Protein AF-A0A1F7FLE9-F1 (afdb_monomer)

Mean predicted aligned error: 12.39 Å

Structure (mmCIF, N/CA/C/O backbone):
data_AF-A0A1F7FLE9-F1
#
_entry.id   AF-A0A1F7FLE9-F1
#
loop_
_atom_site.group_PDB
_atom_site.id
_atom_site.type_symbol
_atom_site.label_atom_id
_atom_site.label_alt_id
_atom_site.label_comp_id
_atom_site.label_asym_id
_atom_site.label_entity_id
_atom_site.label_seq_id
_atom_site.pdbx_PDB_ins_code
_atom_site.Cartn_x
_atom_site.Cartn_y
_atom_site.Cartn_z
_atom_site.occupancy
_atom_site.B_iso_or_equiv
_atom_site.auth_seq_id
_atom_site.auth_comp_id
_atom_site.auth_asym_id
_atom_site.auth_atom_id
_atom_site.pdbx_PDB_model_num
ATOM 1 N N . MET A 1 1 ? -76.421 36.976 23.916 1.00 48.47 1 MET A N 1
ATOM 2 C CA . MET A 1 1 ? -75.605 35.891 23.320 1.00 48.47 1 MET A CA 1
ATOM 3 C C . MET A 1 1 ? -74.094 36.155 23.474 1.00 48.47 1 MET A C 1
ATOM 5 O O . MET A 1 1 ? -73.403 36.311 22.479 1.00 48.47 1 MET A O 1
ATOM 9 N N . LEU A 1 2 ? -73.550 36.225 24.702 1.00 50.28 2 LEU A N 1
ATOM 10 C CA . LEU A 1 2 ? -72.109 36.504 24.919 1.00 50.28 2 LEU A CA 1
ATOM 11 C C . LEU A 1 2 ? -71.385 35.533 25.875 1.00 50.28 2 LEU A C 1
ATOM 13 O O . LEU A 1 2 ? -70.169 35.601 25.991 1.00 50.28 2 LEU A O 1
ATOM 17 N N . LYS A 1 3 ? -72.085 34.589 26.521 1.00 52.81 3 LYS A N 1
ATOM 18 C CA . LYS A 1 3 ? -71.502 33.744 27.584 1.00 52.81 3 LYS A CA 1
ATOM 19 C C . LYS A 1 3 ? -70.761 32.490 27.079 1.00 52.81 3 LYS A C 1
ATOM 21 O O . LYS A 1 3 ? -69.940 31.948 27.806 1.00 52.81 3 LYS A O 1
ATOM 26 N N . ASN A 1 4 ? -70.972 32.084 25.820 1.00 52.66 4 ASN A N 1
ATOM 27 C CA . ASN A 1 4 ? -70.369 30.868 25.244 1.00 52.66 4 ASN A CA 1
ATOM 28 C C . ASN A 1 4 ? -69.055 31.089 24.477 1.00 52.66 4 ASN A C 1
ATOM 30 O O . ASN A 1 4 ? -68.334 30.126 24.246 1.00 52.66 4 ASN A O 1
ATOM 34 N N . ARG A 1 5 ? -68.706 32.325 24.087 1.00 54.88 5 ARG A N 1
ATOM 35 C CA . ARG A 1 5 ? -67.473 32.576 23.309 1.00 54.88 5 ARG A CA 1
ATOM 36 C C . ARG A 1 5 ? -66.217 32.555 24.188 1.00 54.88 5 ARG A C 1
ATOM 38 O O . ARG A 1 5 ? -65.199 32.043 23.744 1.00 54.88 5 ARG A O 1
ATOM 45 N N . SER A 1 6 ? -66.297 33.008 25.443 1.00 55.56 6 SER A N 1
ATOM 46 C CA . SER A 1 6 ? -65.142 33.012 26.360 1.00 55.56 6 SER A CA 1
ATOM 47 C C . SER A 1 6 ? -64.727 31.620 26.840 1.00 55.56 6 SER A C 1
ATOM 49 O O . SER A 1 6 ? -63.542 31.383 27.033 1.00 55.56 6 SER A O 1
ATOM 51 N N . ILE A 1 7 ? -65.668 30.683 26.994 1.00 57.56 7 ILE A N 1
ATOM 52 C CA . ILE A 1 7 ? -65.352 29.324 27.469 1.00 57.56 7 ILE A CA 1
ATOM 53 C C . ILE A 1 7 ? -64.568 28.549 26.403 1.00 57.56 7 ILE A C 1
ATOM 55 O O . ILE A 1 7 ? -63.587 27.893 26.740 1.00 57.56 7 ILE A O 1
ATOM 59 N N . ILE A 1 8 ? -64.939 28.702 25.125 1.00 59.03 8 ILE A N 1
ATOM 60 C CA . ILE A 1 8 ? -64.292 28.026 23.988 1.00 59.03 8 ILE A CA 1
ATOM 61 C C . ILE A 1 8 ? -62.826 28.462 23.835 1.00 59.03 8 ILE A C 1
ATOM 63 O O . ILE A 1 8 ? -61.953 27.625 23.620 1.00 59.03 8 ILE A O 1
ATOM 67 N N . PHE A 1 9 ? -62.528 29.756 24.002 1.00 56.84 9 PHE A N 1
ATOM 68 C CA . PHE A 1 9 ? -61.148 30.253 23.923 1.00 56.84 9 PHE A CA 1
ATOM 69 C C . PHE A 1 9 ? -60.265 29.749 25.075 1.00 56.84 9 PHE A C 1
ATOM 71 O O . PHE A 1 9 ? -59.097 29.435 24.858 1.00 56.84 9 PHE A O 1
ATOM 78 N N . ILE A 1 10 ? -60.820 29.610 26.284 1.00 59.56 10 ILE A N 1
ATOM 79 C CA . ILE A 1 10 ? -60.073 29.105 27.447 1.00 59.56 10 ILE A CA 1
ATOM 80 C C . ILE A 1 10 ? -59.762 27.607 27.291 1.00 59.56 10 ILE A C 1
ATOM 82 O O . ILE A 1 10 ? -58.661 27.174 27.632 1.00 59.56 10 ILE A O 1
ATOM 86 N N . THR A 1 11 ? -60.682 26.819 26.721 1.00 58.22 11 THR A N 1
ATOM 87 C CA . THR A 1 11 ? -60.450 25.377 26.501 1.00 58.22 11 THR A CA 1
ATOM 88 C C . THR A 1 11 ? -59.415 25.114 25.404 1.00 58.22 11 THR A C 1
ATOM 90 O O . THR A 1 11 ? -58.580 24.226 25.561 1.00 58.22 11 THR A O 1
ATOM 93 N N . LEU A 1 12 ? -59.395 25.918 24.335 1.00 57.53 12 LEU A N 1
ATOM 94 C CA . LEU A 1 12 ? -58.402 25.790 23.258 1.00 57.53 12 LEU A CA 1
ATOM 95 C C . LEU A 1 12 ? -56.970 26.134 23.712 1.00 57.53 12 LEU A C 1
ATOM 97 O O . LEU A 1 12 ? -56.029 25.441 23.325 1.00 57.53 12 LEU A O 1
ATOM 101 N N . CYS A 1 13 ? -56.797 27.148 24.570 1.00 55.91 13 CYS A N 1
ATOM 102 C CA . CYS A 1 13 ? -55.485 27.486 25.138 1.00 55.91 13 CYS A CA 1
ATOM 103 C C . CYS A 1 13 ? -54.956 26.407 26.097 1.00 55.91 13 CYS A C 1
ATOM 105 O O . CYS A 1 13 ? -53.757 26.127 26.098 1.00 55.91 13 CYS A O 1
ATOM 107 N N . ALA A 1 14 ? -55.832 25.766 26.878 1.00 57.16 14 ALA A N 1
ATOM 108 C CA . ALA A 1 14 ? -55.433 24.696 27.792 1.00 57.16 14 ALA A CA 1
ATOM 109 C C . ALA A 1 14 ? -54.937 23.438 27.052 1.00 57.16 14 ALA A C 1
ATOM 111 O O . ALA A 1 14 ? -54.016 22.775 27.524 1.00 57.16 14 ALA A O 1
ATOM 112 N N . CYS A 1 15 ? -55.483 23.134 25.867 1.00 55.03 15 CYS A N 1
ATOM 113 C CA . CYS A 1 15 ? -55.042 21.991 25.062 1.00 55.03 15 CYS A CA 1
ATOM 114 C C . CYS A 1 15 ? -53.668 22.196 24.400 1.00 55.03 15 CYS A C 1
ATOM 116 O O . CYS A 1 15 ? -52.931 21.225 24.244 1.00 55.03 15 CYS A O 1
ATOM 118 N N . MET A 1 16 ? -53.285 23.429 24.042 1.00 57.88 16 MET A N 1
ATOM 119 C CA . MET A 1 16 ? -51.960 23.684 23.449 1.00 57.88 16 MET A CA 1
ATOM 120 C C . MET A 1 16 ? -50.816 23.658 24.475 1.00 57.88 16 MET A C 1
ATOM 122 O O . MET A 1 16 ? -49.681 23.371 24.106 1.00 57.88 16 MET A O 1
ATOM 126 N N . ALA A 1 17 ? -51.099 23.908 25.758 1.00 56.62 17 ALA A N 1
ATOM 127 C CA . ALA A 1 17 ? -50.090 23.915 26.822 1.00 56.62 17 ALA A CA 1
ATOM 128 C C . ALA A 1 17 ? -49.703 22.514 27.340 1.00 56.62 17 ALA A C 1
ATOM 130 O O . ALA A 1 17 ? -48.742 22.390 28.095 1.00 56.62 17 ALA A O 1
ATOM 131 N N . MET A 1 18 ? -50.433 21.460 26.951 1.00 58.25 18 MET A N 1
ATOM 132 C CA . MET A 1 18 ? -50.184 20.084 27.408 1.00 58.25 18 MET A CA 1
ATOM 133 C C . MET A 1 18 ? -49.466 19.201 26.386 1.00 58.25 18 MET A C 1
ATOM 135 O O . MET A 1 18 ? -49.287 18.014 26.646 1.00 58.25 18 MET A O 1
ATOM 139 N N . LEU A 1 19 ? -49.042 19.736 25.237 1.00 63.06 19 LEU A N 1
ATOM 140 C CA . LEU A 1 19 ? -48.165 18.979 24.350 1.00 63.06 19 LEU A CA 1
ATOM 141 C C . LEU A 1 19 ? -46.773 18.946 24.993 1.00 63.06 19 LEU A C 1
ATOM 143 O O . LEU A 1 19 ? -46.126 19.995 25.059 1.00 63.06 19 LEU A O 1
ATOM 147 N N . PRO A 1 20 ? -46.295 17.788 25.494 1.00 64.81 20 PRO A N 1
ATOM 148 C CA . PRO A 1 20 ? -44.934 17.700 25.984 1.00 64.81 20 PRO A CA 1
ATOM 149 C C . PRO A 1 20 ? -44.022 18.083 24.825 1.00 64.81 20 PRO A C 1
ATOM 151 O O . PRO A 1 20 ? -44.051 17.456 23.765 1.00 64.81 20 PRO A O 1
ATOM 154 N N . ALA A 1 21 ? -43.237 19.143 25.009 1.00 67.00 21 ALA A N 1
ATOM 155 C CA . ALA A 1 21 ? -42.182 19.488 24.078 1.00 67.00 21 ALA A CA 1
ATOM 156 C C . ALA A 1 21 ? -41.232 18.287 24.026 1.00 67.00 21 ALA A C 1
ATOM 158 O O . ALA A 1 21 ? -40.433 18.069 24.938 1.00 67.00 21 ALA A O 1
ATOM 159 N N . CYS A 1 22 ? -41.364 17.459 22.990 1.00 67.56 22 CYS A N 1
ATOM 160 C CA . CYS A 1 22 ? -40.441 16.372 22.728 1.00 67.56 22 CYS A CA 1
ATOM 161 C C . CYS A 1 22 ? -39.086 16.994 22.383 1.00 67.56 22 CYS A C 1
ATOM 163 O O . CYS A 1 22 ? -38.776 17.243 21.218 1.00 67.56 22 CYS A O 1
ATOM 165 N N . VAL A 1 23 ? -38.275 17.261 23.407 1.00 75.25 23 VAL A N 1
ATOM 166 C CA . VAL A 1 23 ? -36.861 17.574 23.239 1.00 75.25 23 VAL A CA 1
ATOM 167 C C . VAL A 1 23 ? -36.225 16.307 22.691 1.00 75.25 23 VAL A C 1
ATOM 169 O O . VAL A 1 23 ? -35.978 15.345 23.419 1.00 75.25 23 VAL A O 1
ATOM 172 N N . LYS A 1 24 ? -36.026 16.276 21.371 1.00 76.31 24 LYS A N 1
ATOM 173 C CA . LYS A 1 24 ? -35.290 15.210 20.699 1.00 76.31 24 LYS A CA 1
ATOM 174 C C . LYS A 1 24 ? -33.881 15.223 21.290 1.00 76.31 24 LYS A C 1
ATOM 176 O O . LYS A 1 24 ? -33.085 16.099 20.958 1.00 76.31 24 LYS A O 1
ATOM 181 N N . LYS A 1 25 ? -33.585 14.296 22.207 1.00 78.06 25 LYS A N 1
ATOM 182 C CA . LYS A 1 25 ? -32.216 14.093 22.682 1.00 78.06 25 LYS A CA 1
ATOM 183 C C . LYS A 1 25 ? -31.392 13.686 21.468 1.00 78.06 25 LYS A C 1
ATOM 185 O O . LYS A 1 25 ? -31.646 12.644 20.869 1.00 78.06 25 LYS A O 1
ATOM 190 N N . GLN A 1 26 ? -30.478 14.557 21.062 1.00 79.69 26 GLN A N 1
ATOM 191 C CA . GLN A 1 26 ? -29.483 14.206 20.064 1.00 79.69 26 GLN A CA 1
ATOM 192 C C . GLN A 1 26 ? -28.538 13.201 20.711 1.00 79.69 26 GLN A C 1
ATOM 194 O O . GLN A 1 26 ? -28.068 13.428 21.824 1.00 79.69 26 GLN A O 1
ATOM 199 N N . ASP A 1 27 ? -28.313 12.083 20.034 1.00 82.50 27 ASP A N 1
ATOM 200 C CA . ASP A 1 27 ? -27.264 11.153 20.416 1.00 82.50 27 ASP A CA 1
ATOM 201 C C . ASP A 1 27 ? -25.913 11.762 19.998 1.00 82.50 27 ASP A C 1
ATOM 203 O O . ASP A 1 27 ? -25.723 12.018 18.804 1.00 82.50 27 ASP A O 1
ATOM 207 N N . PRO A 1 28 ? -25.002 12.056 20.946 1.00 81.69 28 PRO A N 1
ATOM 208 C CA . PRO A 1 28 ? -23.679 12.582 20.632 1.00 81.69 28 PRO A CA 1
ATOM 209 C C . PRO A 1 28 ? -22.708 11.496 20.147 1.00 81.69 28 PRO A C 1
ATOM 211 O O . PRO A 1 28 ? -21.547 11.812 19.878 1.00 81.69 28 PRO A O 1
ATOM 214 N N . SER A 1 29 ? -23.133 10.228 20.074 1.00 78.38 29 SER A N 1
ATOM 215 C CA . SER A 1 29 ? -22.258 9.134 19.670 1.00 78.38 29 SER A CA 1
ATOM 216 C C . SER A 1 29 ? -21.695 9.348 18.252 1.00 78.38 29 SER A C 1
ATOM 218 O O . SER A 1 29 ? -22.397 9.811 17.341 1.00 78.38 29 SER A O 1
ATOM 220 N N . PRO A 1 30 ? -20.403 9.042 18.031 1.00 77.75 30 PRO A N 1
ATOM 221 C CA . PRO A 1 30 ? -19.825 9.079 16.699 1.00 77.75 30 PRO A CA 1
ATOM 222 C C . PRO A 1 30 ? -20.548 8.105 15.765 1.00 77.75 30 PRO A C 1
ATOM 224 O O . PRO A 1 30 ? -20.795 6.955 16.109 1.00 77.75 30 PRO A O 1
ATOM 227 N N . ARG A 1 31 ? -20.818 8.532 14.526 1.00 80.19 31 ARG A N 1
ATOM 228 C CA . ARG A 1 31 ? -21.391 7.660 13.477 1.00 80.19 31 ARG A CA 1
ATOM 229 C C . ARG A 1 31 ? -20.396 6.636 12.914 1.00 80.19 31 ARG A C 1
ATOM 231 O O . ARG A 1 31 ? -20.708 5.949 11.946 1.00 80.19 31 ARG A O 1
ATOM 238 N N . TYR A 1 32 ? -19.187 6.598 13.457 1.00 79.69 32 TYR A N 1
ATOM 239 C CA . TYR A 1 32 ? -18.095 5.730 13.047 1.00 79.69 32 TYR A CA 1
ATOM 240 C C . TYR A 1 32 ? -17.620 4.912 14.245 1.00 79.69 32 TYR A C 1
ATOM 242 O O . TYR A 1 32 ? -17.779 5.328 15.391 1.00 79.69 32 TYR A O 1
ATOM 250 N N . ASP A 1 33 ? -17.010 3.763 13.973 1.00 84.81 33 ASP A N 1
ATOM 251 C CA . ASP A 1 33 ? -16.325 2.982 14.998 1.00 84.81 33 ASP A CA 1
ATOM 252 C C . ASP A 1 33 ? -15.112 3.774 15.513 1.00 84.81 33 ASP A C 1
ATOM 254 O O . ASP A 1 33 ? -14.148 4.003 14.776 1.00 84.81 33 ASP A O 1
ATOM 258 N N . ALA A 1 34 ? -15.197 4.232 16.764 1.00 83.38 34 ALA A N 1
ATOM 259 C CA . ALA A 1 34 ? -14.168 5.036 17.416 1.00 83.38 34 ALA A CA 1
ATOM 260 C C . ALA A 1 34 ? -12.861 4.259 17.653 1.00 83.38 34 ALA A C 1
ATOM 262 O O . ALA A 1 34 ? -11.797 4.875 17.743 1.00 83.38 34 ALA A O 1
ATOM 263 N N . ASP A 1 35 ? -12.928 2.926 17.702 1.00 87.06 35 ASP A N 1
ATOM 264 C CA . ASP A 1 35 ? -11.767 2.060 17.895 1.00 87.06 35 ASP A CA 1
ATOM 265 C C . ASP A 1 35 ? -11.110 1.672 16.564 1.00 87.06 35 ASP A C 1
ATOM 267 O O . ASP A 1 35 ? -9.956 1.223 16.541 1.00 87.06 35 ASP A O 1
ATOM 271 N N . ALA A 1 36 ? -11.802 1.865 15.439 1.00 88.94 36 ALA A N 1
ATOM 272 C CA . ALA A 1 36 ? -11.276 1.576 14.116 1.00 88.94 36 ALA A CA 1
ATOM 273 C C . ALA A 1 36 ? -10.359 2.693 13.603 1.00 88.94 36 ALA A C 1
ATOM 275 O O . ALA A 1 36 ? -10.561 3.890 13.812 1.00 88.94 36 ALA A O 1
ATOM 276 N N . CYS A 1 37 ? -9.333 2.305 12.848 1.00 90.31 37 CYS A N 1
ATOM 277 C CA . CYS A 1 37 ? -8.519 3.272 12.127 1.00 90.31 37 CYS A CA 1
ATOM 278 C C . CYS A 1 37 ? -9.391 4.012 11.109 1.00 90.31 37 CYS A C 1
ATOM 280 O O . CYS A 1 37 ? -9.873 3.386 10.173 1.00 90.31 37 CYS A O 1
ATOM 282 N N . LEU A 1 38 ? -9.507 5.338 11.233 1.00 87.56 38 LEU A N 1
ATOM 283 C CA . LEU A 1 38 ? -10.329 6.173 10.345 1.00 87.56 38 LEU A CA 1
ATOM 284 C C . LEU A 1 38 ? -10.028 5.967 8.854 1.00 87.56 38 LEU A C 1
ATOM 286 O O . LEU A 1 38 ? -10.933 5.960 8.027 1.00 87.56 38 LEU A O 1
ATOM 290 N N . LEU A 1 39 ? -8.757 5.761 8.491 1.00 87.50 39 LEU A N 1
ATOM 291 C CA . LEU A 1 39 ? -8.394 5.480 7.101 1.00 87.50 39 LEU A CA 1
ATOM 292 C C . LEU A 1 39 ? -8.911 4.106 6.650 1.00 87.50 39 LEU A C 1
ATOM 294 O O . LEU A 1 39 ? -9.372 3.962 5.522 1.00 87.50 39 LEU A O 1
ATOM 298 N N . CYS A 1 40 ? -8.844 3.105 7.528 1.00 88.94 40 CYS A N 1
ATOM 299 C CA . CYS A 1 40 ? -9.303 1.753 7.233 1.00 88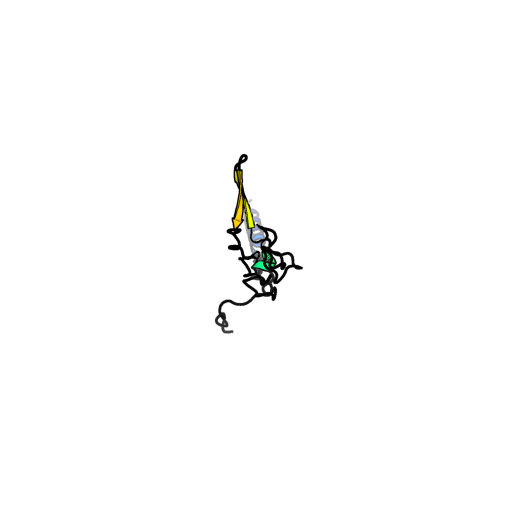.94 40 CYS A CA 1
ATOM 300 C C . CYS A 1 40 ? -10.829 1.633 7.270 1.00 88.94 40 CYS A C 1
ATOM 302 O O . CYS A 1 40 ? -11.369 0.921 6.441 1.00 88.94 40 CYS A O 1
ATOM 304 N N . SER A 1 41 ? -11.519 2.324 8.178 1.00 85.00 41 SER A N 1
ATOM 305 C CA . SER A 1 41 ? -12.982 2.284 8.277 1.00 85.00 41 SER A CA 1
ATOM 306 C C . SER A 1 41 ? -13.674 3.126 7.208 1.00 85.00 41 SER A C 1
ATOM 308 O O . SER A 1 41 ? -14.788 2.800 6.813 1.00 85.00 41 SER A O 1
ATOM 310 N N . HIS A 1 42 ? -13.027 4.193 6.722 1.00 82.31 42 HIS A N 1
ATOM 311 C CA . HIS A 1 42 ? -13.618 5.059 5.701 1.00 82.31 42 HIS A CA 1
ATOM 312 C C . HIS A 1 42 ? -13.286 4.632 4.263 1.00 82.31 42 HIS A C 1
ATOM 314 O O . HIS A 1 42 ? -14.135 4.752 3.385 1.00 82.31 42 HIS A O 1
ATOM 320 N N . TRP A 1 43 ? -12.072 4.126 4.011 1.00 79.12 43 TRP A N 1
ATOM 321 C CA . TRP A 1 43 ? -11.592 3.799 2.655 1.00 79.12 43 TRP A CA 1
ATOM 322 C C . TRP A 1 43 ? -11.177 2.333 2.469 1.00 79.12 43 TRP A C 1
ATOM 324 O O . TRP A 1 43 ? -10.836 1.920 1.357 1.00 79.12 43 TRP A O 1
ATOM 334 N N . GLY A 1 44 ? -11.131 1.556 3.551 1.00 70.69 44 GLY A N 1
ATOM 335 C CA . GLY A 1 44 ? -10.831 0.129 3.524 1.00 70.69 44 GLY A CA 1
ATOM 336 C C . GLY A 1 44 ? -12.102 -0.702 3.650 1.00 70.69 44 GLY A C 1
ATOM 337 O O . GLY A 1 44 ? -13.077 -0.285 4.269 1.00 70.69 44 GLY A O 1
ATOM 338 N N . HIS A 1 45 ? -12.079 -1.901 3.074 1.00 74.06 45 HIS A N 1
ATOM 339 C CA . HIS A 1 45 ? -13.007 -2.940 3.498 1.00 74.06 45 HIS A CA 1
ATOM 340 C C . HIS A 1 45 ? -12.559 -3.469 4.868 1.00 74.06 45 HIS A C 1
ATOM 342 O O . HIS A 1 45 ? -11.375 -3.375 5.210 1.00 74.06 45 HIS A O 1
ATOM 348 N N . ALA A 1 46 ? -13.480 -4.005 5.670 1.00 75.44 46 ALA A N 1
ATOM 349 C CA . ALA A 1 46 ? -13.167 -4.459 7.027 1.00 75.44 46 ALA A CA 1
ATOM 350 C C . ALA A 1 46 ? -12.040 -5.516 7.036 1.00 75.44 46 ALA A C 1
ATOM 352 O O . ALA A 1 46 ? -11.159 -5.491 7.894 1.00 75.44 46 ALA A O 1
ATOM 353 N N . GLU A 1 47 ? -12.003 -6.379 6.021 1.00 84.38 47 GLU A N 1
ATOM 354 C CA . GLU A 1 47 ? -10.974 -7.396 5.778 1.00 84.38 47 GLU A CA 1
ATOM 355 C C . GLU A 1 47 ? -9.591 -6.834 5.387 1.00 84.38 47 GLU A C 1
ATOM 357 O O . GLU A 1 47 ? -8.583 -7.551 5.406 1.00 84.38 47 GLU A O 1
ATOM 362 N N . ASP A 1 48 ? -9.526 -5.546 5.047 1.00 90.00 48 ASP A N 1
ATOM 363 C CA . ASP A 1 48 ? -8.307 -4.811 4.710 1.00 90.00 48 ASP A CA 1
ATOM 364 C C . ASP A 1 48 ? -7.845 -3.883 5.838 1.00 90.00 48 ASP A C 1
ATOM 366 O O . ASP A 1 48 ? -6.903 -3.101 5.655 1.00 90.00 48 ASP A O 1
ATOM 370 N N . ALA A 1 49 ? -8.461 -3.970 7.020 1.00 91.88 49 ALA A N 1
ATOM 371 C CA . ALA A 1 49 ? -8.032 -3.203 8.175 1.00 91.88 49 ALA A CA 1
ATOM 372 C C . ALA A 1 49 ? -6.533 -3.419 8.450 1.00 91.88 49 ALA A C 1
ATOM 374 O O . ALA A 1 49 ? -6.026 -4.538 8.494 1.00 91.88 49 ALA A O 1
ATOM 375 N N . GLY A 1 50 ? -5.795 -2.315 8.581 1.00 93.25 50 GLY A N 1
ATOM 376 C CA . GLY A 1 50 ? -4.347 -2.349 8.775 1.00 93.25 50 GLY A CA 1
ATOM 377 C C . GLY A 1 50 ? -3.521 -2.462 7.493 1.00 93.25 50 GLY A C 1
ATOM 378 O O . GLY A 1 50 ? -2.322 -2.189 7.534 1.00 93.25 50 GLY A O 1
ATOM 379 N N . LYS A 1 51 ? -4.109 -2.762 6.334 1.00 95.69 51 LYS A N 1
ATOM 380 C CA . LYS A 1 51 ? -3.372 -2.809 5.064 1.00 95.69 51 LYS A CA 1
ATOM 381 C C . LYS A 1 51 ? -3.216 -1.412 4.460 1.00 95.69 51 LYS A C 1
ATOM 383 O O . LYS A 1 51 ? -4.030 -0.513 4.666 1.00 95.69 51 LYS A O 1
ATOM 388 N N . CYS A 1 52 ? -2.141 -1.206 3.704 1.00 94.38 52 CYS A N 1
ATOM 389 C CA . CYS A 1 52 ? -1.956 0.003 2.909 1.00 94.38 52 CYS A CA 1
ATOM 390 C C . CYS A 1 52 ? -3.105 0.121 1.905 1.00 94.38 52 CYS A C 1
ATOM 392 O O . CYS A 1 52 ? -3.333 -0.802 1.127 1.00 94.38 52 CYS A O 1
ATOM 394 N N . PHE A 1 53 ? -3.799 1.259 1.886 1.00 92.31 53 PHE A N 1
ATOM 395 C CA . PHE A 1 53 ? -4.978 1.423 1.035 1.00 92.31 53 PHE A CA 1
ATOM 396 C C . PHE A 1 53 ? -4.649 1.398 -0.470 1.00 92.31 53 PHE A C 1
ATOM 398 O O . PHE A 1 53 ? -5.495 0.983 -1.257 1.00 92.31 53 PHE A O 1
ATOM 405 N N . ILE A 1 54 ? -3.426 1.794 -0.854 1.00 92.75 54 ILE A N 1
ATOM 406 C CA . ILE A 1 54 ? -2.975 1.851 -2.253 1.00 92.75 54 ILE A CA 1
ATOM 407 C C . ILE A 1 54 ? -2.621 0.463 -2.786 1.00 92.75 54 ILE A C 1
ATOM 409 O O . ILE A 1 54 ? -3.107 0.070 -3.839 1.00 92.75 54 ILE A O 1
ATOM 413 N N . CYS A 1 55 ? -1.771 -0.285 -2.074 1.00 95.12 55 CYS A N 1
ATOM 414 C CA . CYS A 1 55 ? -1.297 -1.595 -2.535 1.00 95.12 55 CYS A CA 1
ATOM 415 C C . CYS A 1 55 ? -2.057 -2.777 -1.921 1.00 95.12 55 CYS A C 1
ATOM 417 O O . CYS A 1 55 ? -1.692 -3.924 -2.166 1.00 95.12 55 CYS A O 1
ATOM 419 N N . LYS A 1 56 ? -3.073 -2.513 -1.090 1.00 94.00 56 LYS A N 1
ATOM 420 C CA . LYS A 1 56 ? -3.921 -3.520 -0.429 1.00 94.00 56 LYS A CA 1
ATOM 421 C C . LYS A 1 56 ? -3.128 -4.596 0.319 1.00 94.00 56 LYS A C 1
ATOM 423 O O . LYS A 1 56 ? -3.483 -5.766 0.334 1.00 94.00 56 LYS A O 1
ATOM 428 N N . GLY A 1 57 ? -2.017 -4.202 0.940 1.00 95.12 57 GLY A N 1
ATOM 429 C CA . GLY A 1 57 ? -1.169 -5.122 1.705 1.00 95.12 57 GLY A CA 1
ATOM 430 C C . GLY A 1 57 ? -0.050 -5.796 0.917 1.00 95.12 57 GLY A C 1
ATOM 431 O O . GLY A 1 57 ? 0.859 -6.336 1.533 1.00 95.12 57 GLY A O 1
ATOM 432 N N . THR A 1 58 ? -0.047 -5.712 -0.415 1.00 97.12 58 THR A N 1
ATOM 433 C CA . THR A 1 58 ? 0.944 -6.421 -1.248 1.00 97.12 58 THR A CA 1
ATOM 434 C C . THR A 1 58 ? 2.365 -5.882 -1.123 1.00 97.12 58 THR A C 1
ATOM 436 O O . THR A 1 58 ? 3.300 -6.563 -1.520 1.00 97.12 58 THR A O 1
ATOM 439 N N . ALA A 1 59 ? 2.539 -4.652 -0.622 1.00 97.50 59 ALA A N 1
ATOM 440 C CA . ALA A 1 59 ? 3.811 -3.919 -0.615 1.00 97.50 59 ALA A CA 1
ATOM 441 C C . ALA A 1 59 ? 4.412 -3.624 -2.007 1.00 97.50 59 ALA A C 1
ATOM 443 O O . ALA A 1 59 ? 5.479 -3.011 -2.102 1.00 97.50 59 ALA A O 1
ATOM 444 N N . VAL A 1 60 ? 3.705 -3.968 -3.081 1.00 98.19 60 VAL A N 1
ATOM 445 C CA . VAL A 1 60 ? 4.152 -3.818 -4.466 1.00 98.19 60 VAL A CA 1
ATOM 446 C C . VAL A 1 60 ? 3.663 -2.491 -5.047 1.00 98.19 60 VAL A C 1
ATOM 448 O O . VAL A 1 60 ? 2.554 -2.036 -4.762 1.00 98.19 60 VAL A O 1
ATOM 451 N N . CYS A 1 61 ? 4.499 -1.834 -5.853 1.00 97.75 61 CYS A N 1
ATOM 452 C CA . CYS A 1 61 ? 4.090 -0.649 -6.600 1.00 97.75 61 CYS A CA 1
ATOM 453 C C . CYS A 1 61 ? 3.053 -1.036 -7.661 1.00 97.75 61 CYS A C 1
ATOM 455 O O . CYS A 1 61 ? 3.383 -1.725 -8.623 1.00 97.75 61 CYS A O 1
ATOM 457 N N . THR A 1 62 ? 1.827 -0.538 -7.518 1.00 96.56 62 THR A N 1
ATOM 458 C CA . THR A 1 62 ? 0.704 -0.804 -8.433 1.00 96.56 62 THR A CA 1
ATOM 459 C C . THR A 1 62 ? 0.842 -0.111 -9.790 1.00 96.56 62 THR A C 1
ATOM 461 O O . THR A 1 62 ? 0.147 -0.454 -10.734 1.00 96.56 62 THR A O 1
ATOM 464 N N . PHE A 1 63 ? 1.750 0.860 -9.920 1.00 94.81 63 PHE A N 1
ATOM 465 C CA . PHE A 1 63 ? 1.977 1.582 -11.176 1.00 94.81 63 PHE A CA 1
ATOM 466 C C . PHE A 1 63 ? 2.925 0.859 -12.137 1.00 94.81 63 PHE A C 1
ATOM 468 O O . PHE A 1 63 ? 2.982 1.210 -13.315 1.00 94.81 63 PHE A O 1
ATOM 475 N N . CYS A 1 64 ? 3.720 -0.086 -11.635 1.00 96.75 64 CYS A N 1
ATOM 476 C CA . CYS A 1 64 ? 4.674 -0.862 -12.428 1.00 96.75 64 CYS A CA 1
ATOM 477 C C . CYS A 1 64 ? 4.658 -2.356 -12.088 1.00 96.75 64 CYS A C 1
ATOM 479 O O . CYS A 1 64 ? 5.585 -3.067 -12.469 1.00 96.75 64 CYS A O 1
ATOM 481 N N . ASP A 1 65 ? 3.660 -2.814 -11.330 1.00 96.12 65 ASP A N 1
ATOM 482 C CA . ASP A 1 65 ? 3.515 -4.195 -10.856 1.00 96.12 65 ASP A CA 1
ATOM 483 C C . ASP A 1 65 ? 4.793 -4.754 -10.217 1.00 96.12 65 ASP A C 1
ATOM 485 O O . ASP A 1 65 ? 5.194 -5.893 -10.442 1.00 96.12 65 ASP A O 1
ATOM 489 N N . GLY A 1 66 ? 5.500 -3.909 -9.467 1.00 97.19 66 GLY A N 1
ATOM 490 C CA . GLY A 1 66 ? 6.739 -4.298 -8.792 1.00 97.19 66 GLY A CA 1
ATOM 491 C C . GLY A 1 66 ? 7.981 -4.387 -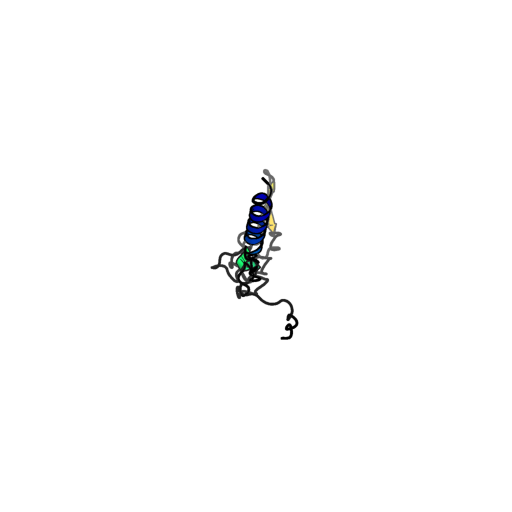9.669 1.00 97.19 66 GLY A C 1
ATOM 492 O O . GLY A 1 66 ? 9.071 -4.584 -9.143 1.00 97.19 66 GLY A O 1
ATOM 493 N N . LYS A 1 67 ? 7.867 -4.165 -10.98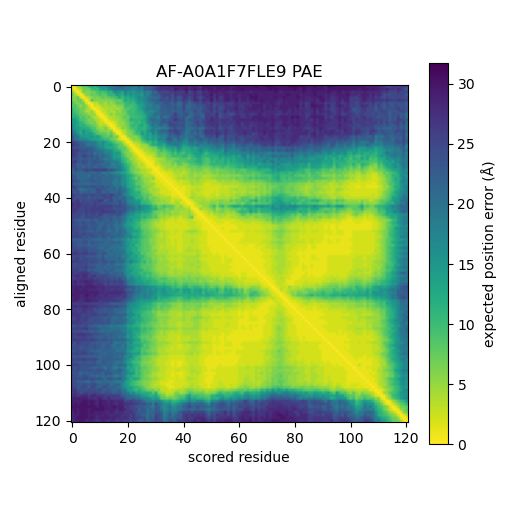0 1.00 97.44 67 LYS A N 1
ATOM 494 C CA . LYS A 1 67 ? 9.005 -4.248 -11.912 1.00 97.44 67 LYS A CA 1
ATOM 495 C C . LYS A 1 67 ? 10.031 -3.136 -11.708 1.00 97.44 67 LYS A C 1
ATOM 497 O O . LYS A 1 67 ? 11.145 -3.219 -12.211 1.00 97.44 67 LYS A O 1
ATOM 502 N N . GLY A 1 68 ? 9.631 -2.038 -11.064 1.00 97.25 68 GLY A N 1
ATOM 503 C CA . GLY A 1 68 ? 10.473 -0.853 -10.900 1.00 97.25 68 GLY A CA 1
ATOM 504 C C . GLY A 1 68 ? 10.653 -0.036 -12.182 1.00 97.25 68 GLY A C 1
ATOM 505 O O . GLY A 1 68 ? 11.182 1.067 -12.130 1.00 97.25 68 GLY A O 1
ATOM 506 N N . LYS A 1 69 ? 10.153 -0.501 -13.326 1.00 97.38 69 LYS A N 1
ATOM 507 C CA . LYS A 1 69 ? 10.283 0.163 -14.627 1.00 97.38 69 LYS A CA 1
ATOM 508 C C . LYS A 1 69 ? 8.937 0.256 -15.334 1.00 97.38 69 LYS A C 1
ATOM 510 O O . LYS A 1 69 ? 8.031 -0.527 -15.050 1.00 97.38 69 LYS A O 1
ATOM 515 N N . ARG A 1 70 ? 8.803 1.219 -16.243 1.00 94.44 70 ARG A N 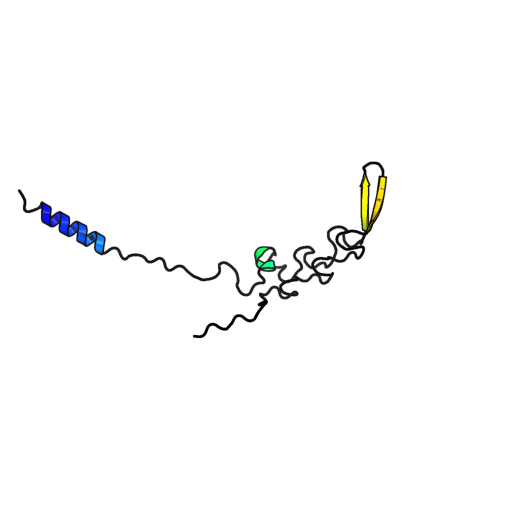1
ATOM 516 C CA . ARG A 1 70 ? 7.641 1.378 -17.127 1.00 94.44 70 ARG A CA 1
ATOM 517 C C . ARG A 1 70 ? 8.115 1.707 -18.536 1.00 94.44 70 ARG A C 1
ATOM 519 O O . ARG A 1 70 ? 9.158 2.333 -18.705 1.00 94.44 70 ARG A O 1
ATOM 526 N N . LEU A 1 71 ? 7.324 1.309 -19.526 1.00 93.62 71 LEU A N 1
ATOM 527 C CA . LEU A 1 71 ? 7.498 1.773 -20.896 1.00 93.62 71 LEU A CA 1
ATOM 528 C C . LEU A 1 71 ? 6.946 3.195 -20.995 1.00 93.62 71 LEU A C 1
ATOM 530 O O . LEU A 1 71 ? 5.779 3.434 -20.676 1.00 93.62 71 LEU A O 1
ATOM 534 N N . LEU A 1 72 ? 7.803 4.127 -21.397 1.00 91.50 72 LEU A N 1
ATOM 535 C CA . LEU A 1 72 ? 7.451 5.504 -21.719 1.00 91.50 72 LEU A CA 1
ATOM 536 C C . LEU A 1 72 ? 7.726 5.729 -23.200 1.00 91.50 72 LEU A C 1
ATOM 538 O O . LEU A 1 72 ? 8.645 5.141 -23.766 1.00 91.50 72 LEU A O 1
ATOM 542 N N . GLY A 1 73 ? 6.921 6.563 -23.839 1.00 90.19 73 GLY A N 1
ATOM 543 C CA . GLY A 1 73 ? 7.047 6.742 -25.270 1.00 90.19 73 GLY A CA 1
ATOM 544 C C . GLY A 1 73 ? 5.885 7.481 -25.894 1.00 90.19 73 GLY A C 1
ATOM 545 O O . GLY A 1 73 ? 4.880 7.782 -25.244 1.00 90.19 73 GLY A O 1
ATOM 546 N N . THR A 1 74 ? 6.052 7.763 -27.176 1.00 89.81 74 THR A N 1
ATOM 547 C CA . THR A 1 74 ? 4.974 8.170 -28.075 1.00 89.81 74 THR A CA 1
ATOM 548 C C . THR A 1 74 ? 4.575 6.967 -28.929 1.00 89.81 74 THR A C 1
ATOM 550 O O . THR A 1 74 ? 5.124 5.876 -28.784 1.00 89.81 74 THR A O 1
ATOM 553 N N . LYS A 1 75 ? 3.604 7.136 -29.833 1.00 89.25 75 LYS A N 1
ATOM 554 C CA . LYS A 1 75 ? 3.158 6.042 -30.711 1.00 89.25 75 LYS A CA 1
ATOM 555 C C . LYS A 1 75 ? 4.299 5.435 -31.542 1.00 89.25 75 LYS A C 1
ATOM 557 O O . LYS A 1 75 ? 4.247 4.244 -31.827 1.00 89.25 75 LYS A O 1
ATOM 562 N N . ASP A 1 76 ? 5.327 6.224 -31.846 1.00 92.81 76 ASP A N 1
ATOM 563 C CA . ASP A 1 76 ? 6.381 5.864 -32.798 1.00 92.81 76 ASP A CA 1
ATOM 564 C C . ASP A 1 76 ? 7.702 5.442 -32.130 1.00 92.81 76 ASP A C 1
ATOM 566 O O . ASP A 1 76 ? 8.597 4.936 -32.804 1.00 92.81 76 ASP A O 1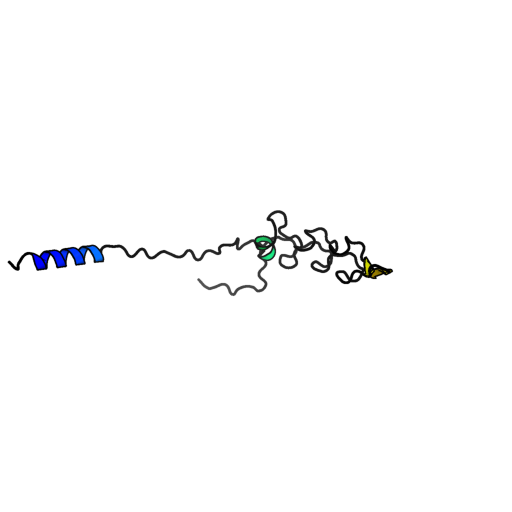
ATOM 570 N N . ALA A 1 77 ? 7.848 5.624 -30.811 1.00 91.69 77 ALA A N 1
ATOM 571 C CA . ALA A 1 77 ? 9.055 5.246 -30.076 1.00 91.69 77 ALA A CA 1
ATOM 572 C C . ALA A 1 77 ? 8.762 4.959 -28.597 1.00 91.69 77 ALA A C 1
ATOM 574 O O . ALA A 1 77 ? 8.150 5.781 -27.913 1.00 91.69 77 ALA A O 1
ATOM 575 N N . TRP A 1 78 ? 9.272 3.829 -28.093 1.00 94.19 78 TRP A N 1
ATOM 576 C CA . TRP A 1 78 ? 9.141 3.388 -26.701 1.00 94.19 78 TRP A CA 1
ATOM 577 C C . TRP A 1 78 ? 10.512 3.109 -26.091 1.00 94.19 78 TRP A C 1
ATOM 579 O O . TRP A 1 78 ? 11.386 2.542 -26.745 1.00 94.19 78 TRP A O 1
ATOM 589 N N . TYR A 1 79 ? 10.687 3.461 -24.822 1.00 94.25 79 TYR A N 1
ATOM 590 C CA . TYR A 1 79 ? 11.869 3.120 -24.039 1.00 94.25 79 TYR A CA 1
ATOM 591 C C . TYR A 1 79 ? 11.479 2.739 -22.608 1.00 94.25 79 TYR A C 1
ATOM 593 O O . TYR A 1 79 ? 10.464 3.189 -22.068 1.00 94.25 79 TYR A O 1
ATOM 601 N N . GLU A 1 80 ? 12.288 1.887 -21.980 1.00 96.06 80 GLU A N 1
ATOM 602 C CA . GLU A 1 80 ? 12.141 1.592 -20.558 1.00 96.06 80 GLU A CA 1
ATOM 603 C C . GLU A 1 80 ? 12.732 2.7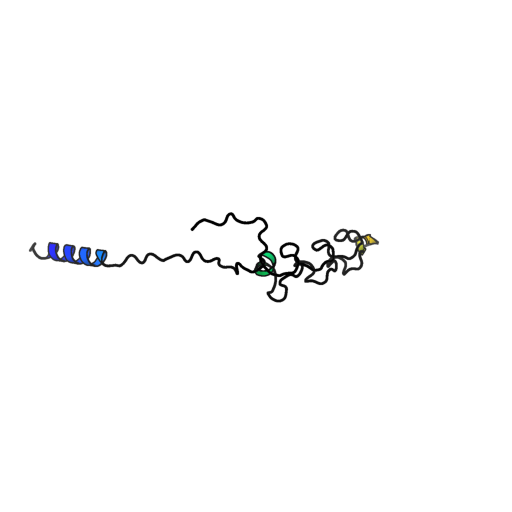23 -19.721 1.00 96.06 80 GLU A C 1
ATOM 605 O O . GLU A 1 80 ? 13.892 3.100 -19.881 1.00 96.06 80 GLU A O 1
ATOM 610 N N . ALA A 1 81 ? 11.946 3.214 -18.770 1.00 96.31 81 ALA A N 1
ATOM 611 C CA . ALA A 1 81 ? 12.396 4.173 -17.777 1.00 96.31 81 ALA A CA 1
ATOM 612 C C . ALA A 1 81 ? 12.089 3.668 -16.361 1.00 96.31 81 ALA A C 1
ATOM 614 O O . ALA A 1 81 ? 11.128 2.911 -16.164 1.00 96.31 81 ALA A O 1
ATOM 615 N N . PRO A 1 82 ? 12.854 4.104 -15.344 1.00 97.50 82 PRO A N 1
ATOM 616 C CA . PRO A 1 82 ? 12.490 3.880 -13.954 1.00 97.50 82 PRO A CA 1
ATOM 617 C C . PRO A 1 82 ? 11.073 4.390 -13.675 1.00 97.50 82 PRO A C 1
ATOM 619 O O . PRO A 1 82 ? 10.687 5.493 -14.074 1.00 97.50 82 PRO A O 1
ATOM 622 N N . CYS A 1 83 ? 10.288 3.584 -12.967 1.00 96.75 83 CYS A N 1
ATOM 623 C CA . CYS A 1 83 ? 8.966 3.981 -12.520 1.00 96.75 83 CYS A CA 1
ATOM 624 C C . CYS A 1 83 ? 9.107 5.130 -11.517 1.00 96.75 83 CYS A C 1
ATOM 626 O O . CYS A 1 83 ? 9.649 4.937 -10.430 1.00 96.75 83 CYS A O 1
ATOM 628 N N . GLN A 1 84 ? 8.578 6.300 -11.876 1.00 95.31 84 GLN A N 1
ATOM 629 C CA . GLN A 1 84 ? 8.644 7.522 -11.066 1.00 95.31 84 GLN A CA 1
ATOM 630 C C . GLN A 1 84 ? 7.886 7.392 -9.736 1.00 95.31 84 GLN A C 1
ATOM 632 O O . GLN A 1 84 ? 8.255 7.999 -8.743 1.00 95.31 84 GLN A O 1
ATOM 637 N N . PHE A 1 85 ? 6.858 6.541 -9.675 1.00 94.12 85 PHE A N 1
ATOM 638 C CA . PHE A 1 85 ? 6.069 6.338 -8.454 1.00 94.12 85 PHE A CA 1
ATOM 639 C C . PHE A 1 85 ? 6.789 5.516 -7.385 1.00 94.12 85 PHE A C 1
ATOM 641 O O . PHE A 1 85 ? 6.395 5.553 -6.226 1.00 94.12 85 PHE A O 1
ATOM 648 N N . CYS A 1 86 ? 7.807 4.739 -7.757 1.00 96.81 86 CYS A N 1
ATOM 649 C CA . CYS A 1 86 ? 8.596 3.947 -6.814 1.00 96.81 86 CYS A CA 1
ATOM 650 C C . CYS A 1 86 ? 10.102 4.187 -6.952 1.00 96.81 86 CYS A C 1
ATOM 652 O O . CYS A 1 86 ? 10.878 3.408 -6.401 1.00 96.81 86 CYS A O 1
ATOM 654 N N . ASN A 1 87 ? 10.522 5.194 -7.722 1.00 95.25 87 ASN A N 1
ATOM 655 C CA . ASN A 1 87 ? 11.920 5.501 -8.033 1.00 95.25 87 ASN A CA 1
ATOM 656 C C . ASN A 1 87 ? 12.751 4.263 -8.406 1.00 95.25 87 ASN A C 1
ATOM 658 O O . ASN A 1 87 ? 13.824 4.034 -7.856 1.00 95.25 87 ASN A O 1
ATOM 662 N N . GLY A 1 88 ? 12.227 3.398 -9.278 1.00 97.19 88 GLY A N 1
ATOM 663 C CA . GLY A 1 88 ? 12.957 2.189 -9.679 1.00 97.19 88 GLY A CA 1
ATOM 664 C C . GLY A 1 88 ? 12.849 0.987 -8.731 1.00 97.19 88 GLY A C 1
ATOM 665 O O . GLY A 1 88 ? 13.188 -0.120 -9.127 1.00 97.19 88 GLY A O 1
ATOM 666 N N . THR A 1 89 ? 12.355 1.160 -7.501 1.00 97.88 89 THR A N 1
ATOM 667 C CA . THR A 1 89 ? 12.445 0.111 -6.463 1.00 97.88 89 THR A CA 1
ATOM 668 C C . THR A 1 89 ? 11.445 -1.036 -6.610 1.00 97.88 89 THR A C 1
ATOM 670 O O . THR A 1 89 ? 11.636 -2.089 -6.011 1.00 97.88 89 THR A O 1
ATOM 673 N N . GLY A 1 90 ? 10.330 -0.819 -7.313 1.00 97.31 90 GLY A N 1
ATOM 674 C CA . GLY A 1 90 ? 9.204 -1.759 -7.364 1.00 97.31 90 GLY A CA 1
ATOM 675 C C . GLY A 1 90 ? 8.359 -1.812 -6.083 1.00 97.31 90 GLY A C 1
ATOM 676 O O . GLY A 1 90 ? 7.294 -2.426 -6.067 1.00 97.31 90 GLY A O 1
ATOM 677 N N . LYS A 1 91 ? 8.763 -1.130 -5.009 1.00 98.25 91 LYS A N 1
ATOM 678 C CA . LYS A 1 91 ? 8.023 -1.114 -3.743 1.00 98.25 91 LYS A CA 1
ATOM 679 C C . LYS A 1 91 ? 6.923 -0.060 -3.767 1.00 98.25 91 LYS A C 1
ATOM 681 O O . LYS A 1 91 ? 7.075 1.006 -4.365 1.00 98.25 91 LYS A O 1
ATOM 686 N N . CYS A 1 92 ? 5.810 -0.335 -3.093 1.00 97.31 92 CYS A N 1
ATOM 687 C CA . CYS A 1 92 ? 4.774 0.670 -2.881 1.00 97.31 92 CYS A CA 1
ATOM 688 C C . CYS A 1 92 ? 5.355 1.831 -2.065 1.00 97.31 92 CYS A C 1
ATOM 690 O O . CYS A 1 92 ? 5.714 1.649 -0.901 1.00 97.31 92 CYS A O 1
ATOM 692 N N . HIS A 1 93 ? 5.424 3.015 -2.671 1.00 95.25 93 HIS A N 1
ATOM 693 C CA . HIS A 1 93 ? 5.981 4.211 -2.043 1.00 95.25 93 HIS A CA 1
ATOM 694 C C . HIS A 1 93 ? 5.174 4.656 -0.815 1.00 95.25 93 HIS A C 1
ATOM 696 O O . HIS A 1 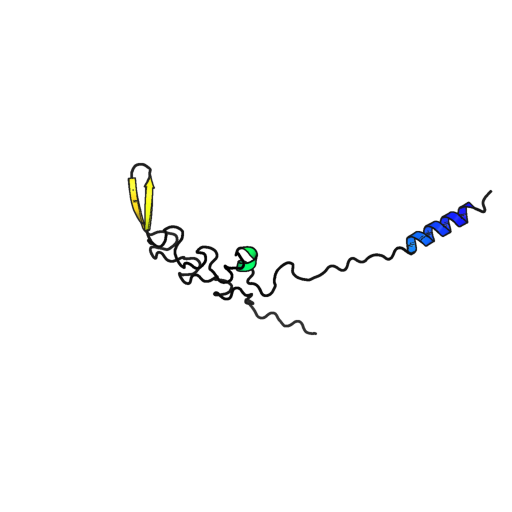93 ? 5.753 4.982 0.211 1.00 95.25 93 HIS A O 1
ATOM 702 N N . TYR A 1 94 ? 3.844 4.548 -0.863 1.00 92.31 94 TYR A N 1
ATOM 703 C CA . TYR A 1 94 ? 2.943 5.002 0.207 1.00 92.31 94 TYR A CA 1
ATOM 704 C C . TYR A 1 94 ? 3.046 4.223 1.520 1.00 92.31 94 TYR A C 1
ATOM 706 O O . TYR A 1 94 ? 2.592 4.696 2.559 1.00 92.31 94 TYR A O 1
ATOM 714 N N . CYS A 1 95 ? 3.586 3.009 1.479 1.00 95.50 95 CYS A N 1
ATOM 715 C CA . CYS A 1 95 ? 3.852 2.219 2.677 1.00 95.50 95 CYS A CA 1
ATOM 716 C C . CYS A 1 95 ? 5.321 1.817 2.783 1.00 95.50 95 CYS A C 1
ATOM 718 O O . CYS A 1 95 ? 5.622 0.909 3.554 1.00 95.50 95 CYS A O 1
ATOM 720 N N . GLU A 1 96 ? 6.199 2.393 1.958 1.00 94.31 96 GLU A N 1
ATOM 721 C CA . GLU A 1 96 ? 7.631 2.066 1.899 1.00 94.31 96 GLU A CA 1
ATOM 722 C C . GLU A 1 96 ? 7.901 0.552 1.758 1.00 94.31 96 GLU A C 1
ATOM 724 O O . GLU A 1 96 ? 8.851 -0.002 2.305 1.00 94.31 96 GLU A O 1
ATOM 729 N N . GLY A 1 97 ? 7.020 -0.155 1.044 1.00 96.06 97 GLY A N 1
ATOM 730 C CA . GLY A 1 97 ? 7.099 -1.611 0.897 1.00 96.06 97 GLY A CA 1
ATOM 731 C C . GLY A 1 97 ? 6.763 -2.429 2.155 1.00 96.06 97 GLY A C 1
ATOM 732 O O . GLY A 1 97 ? 7.052 -3.618 2.192 1.00 96.06 97 GLY A O 1
ATOM 733 N N . THR A 1 98 ? 6.138 -1.847 3.179 1.00 97.44 98 THR A N 1
ATOM 734 C CA . THR A 1 98 ? 5.663 -2.607 4.355 1.00 97.44 98 THR A CA 1
ATOM 735 C C . THR A 1 98 ? 4.316 -3.295 4.131 1.00 97.44 98 THR A C 1
ATOM 737 O O . THR A 1 98 ? 3.962 -4.206 4.871 1.00 97.44 98 THR A O 1
ATOM 740 N N . GLY A 1 99 ? 3.520 -2.813 3.171 1.00 96.38 99 GLY A N 1
ATOM 741 C CA . GLY A 1 99 ? 2.131 -3.235 2.969 1.00 96.38 99 GLY A CA 1
ATOM 742 C C . GLY A 1 99 ? 1.173 -2.745 4.061 1.00 96.38 99 GLY A C 1
ATOM 743 O O . GLY A 1 99 ? -0.025 -2.996 3.982 1.00 96.38 99 GLY A O 1
ATOM 744 N N . LYS A 1 100 ? 1.653 -2.010 5.067 1.00 96.62 100 LYS A N 1
ATOM 745 C CA . LYS A 1 100 ? 0.846 -1.590 6.216 1.00 96.62 100 LYS A CA 1
ATOM 746 C C . LYS A 1 100 ? 0.236 -0.210 5.997 1.00 96.62 100 LYS A C 1
ATOM 748 O O . LYS A 1 100 ? 0.803 0.650 5.323 1.00 96.62 100 LYS A O 1
ATOM 753 N N . CYS A 1 101 ? -0.932 0.010 6.586 1.00 93.62 101 CYS A N 1
ATOM 754 C CA . CYS A 1 101 ? -1.546 1.323 6.697 1.00 93.62 101 CYS A CA 1
ATOM 755 C C . CYS A 1 101 ? -0.595 2.253 7.458 1.00 93.62 101 CYS A C 1
ATOM 757 O O . CYS A 1 101 ? -0.144 1.924 8.557 1.00 93.62 101 CYS A O 1
ATOM 759 N N . PHE A 1 102 ? -0.292 3.418 6.886 1.00 90.44 102 PHE A N 1
ATOM 760 C CA . PHE A 1 102 ? 0.657 4.354 7.487 1.00 90.44 102 PHE A CA 1
ATOM 761 C C . PHE A 1 102 ? 0.131 4.966 8.793 1.00 90.44 102 PHE A C 1
ATOM 763 O O . PHE A 1 102 ? 0.942 5.327 9.649 1.00 90.44 102 PHE A O 1
ATOM 770 N N . LEU A 1 103 ? -1.198 5.059 8.939 1.00 89.56 103 LEU A N 1
ATOM 771 C CA . LEU A 1 103 ? -1.868 5.679 10.080 1.00 89.56 103 LEU A CA 1
ATOM 772 C C . LEU A 1 103 ? -1.917 4.735 11.287 1.00 89.56 103 LEU A C 1
ATOM 774 O O . LEU A 1 103 ? -1.423 5.084 12.351 1.00 89.56 103 LEU A O 1
ATOM 778 N N . CYS A 1 104 ? -2.441 3.518 11.117 1.00 93.00 104 CYS A N 1
ATOM 779 C CA . CYS A 1 104 ? -2.538 2.534 12.203 1.00 93.00 104 CYS A CA 1
ATOM 780 C C . CYS A 1 104 ? -1.371 1.540 12.262 1.00 93.00 104 CYS A C 1
ATOM 782 O O . CYS A 1 104 ? -1.410 0.581 13.025 1.00 93.00 104 CYS A O 1
ATOM 784 N N . LYS A 1 105 ? -0.335 1.714 11.434 1.00 92.56 105 LYS A N 1
ATOM 785 C CA . LYS A 1 105 ? 0.874 0.867 11.412 1.00 92.56 105 LYS A CA 1
ATOM 786 C C . LYS A 1 105 ? 0.593 -0.638 11.286 1.00 92.56 105 LYS A C 1
ATOM 788 O O . LYS A 1 105 ? 1.385 -1.458 11.743 1.00 92.56 105 LYS A O 1
ATOM 793 N N . GLY A 1 106 ? -0.510 -1.012 10.638 1.00 93.62 106 GLY A N 1
ATOM 794 C CA . GLY A 1 106 ? -0.897 -2.415 10.470 1.00 93.62 106 GLY A CA 1
ATOM 795 C C . GLY A 1 106 ? -1.959 -2.929 11.437 1.00 93.62 106 GLY A C 1
ATOM 796 O O . GLY A 1 106 ? -2.447 -4.030 11.226 1.00 93.62 106 GLY A O 1
ATOM 797 N N . THR A 1 107 ? -2.335 -2.175 12.472 1.00 93.38 107 THR A N 1
ATOM 798 C CA . THR A 1 107 ? -3.240 -2.693 13.515 1.00 93.38 107 THR A CA 1
ATOM 799 C C . THR A 1 107 ? -4.709 -2.688 13.107 1.00 93.38 107 THR A C 1
ATOM 801 O O . THR A 1 107 ? -5.505 -3.409 13.696 1.00 93.38 107 THR A O 1
ATOM 804 N N . GLY A 1 108 ? -5.090 -1.835 12.152 1.00 92.19 108 GLY A N 1
ATOM 805 C CA . GLY A 1 108 ? -6.492 -1.589 11.809 1.00 92.19 108 GLY A CA 1
ATOM 806 C C . GLY A 1 108 ? -7.257 -0.763 12.847 1.00 92.19 108 GLY A C 1
ATOM 807 O O . GLY A 1 108 ? -8.407 -0.416 12.600 1.00 92.19 108 GLY A O 1
ATOM 808 N N . LYS A 1 109 ? -6.617 -0.388 13.961 1.00 92.06 109 LYS A N 1
ATOM 809 C CA . LYS A 1 109 ? -7.233 0.334 15.079 1.00 92.06 109 LYS A CA 1
ATOM 810 C C . LYS A 1 109 ? -6.832 1.805 15.118 1.00 92.06 109 LYS A C 1
ATOM 812 O O . LYS A 1 109 ? -5.811 2.196 14.544 1.00 92.06 109 LYS A O 1
ATOM 817 N N . TYR A 1 110 ? -7.638 2.618 15.789 1.00 86.69 110 TYR A N 1
ATOM 818 C CA . TYR A 1 110 ? -7.312 4.004 16.087 1.00 86.69 110 TYR A CA 1
ATOM 819 C C . TYR A 1 110 ? -6.021 4.077 16.916 1.00 86.69 110 TYR A C 1
ATOM 821 O O . TYR A 1 110 ? -5.828 3.326 17.872 1.00 86.69 110 TYR A O 1
ATOM 829 N N . ILE A 1 111 ? -5.116 4.976 16.521 1.00 78.44 111 ILE A N 1
ATOM 830 C CA . ILE A 1 111 ? -3.914 5.316 17.284 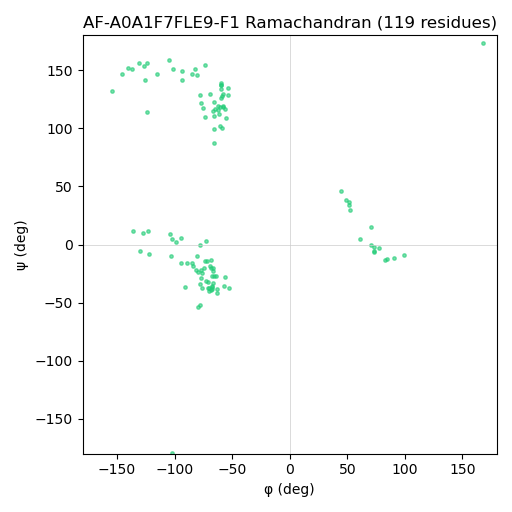1.00 78.44 111 ILE A CA 1
ATOM 831 C C . ILE A 1 111 ? -3.966 6.829 17.515 1.00 78.44 111 ILE A C 1
ATOM 833 O O . ILE A 1 111 ? -3.889 7.579 16.537 1.00 78.44 111 ILE A O 1
ATOM 837 N N . PRO A 1 112 ? -4.105 7.299 18.765 1.00 70.81 112 PRO A N 1
ATOM 838 C CA . PRO A 1 112 ? -4.134 8.725 19.048 1.00 70.81 112 PRO A CA 1
ATOM 839 C C . PRO A 1 112 ? -2.775 9.352 18.712 1.00 70.81 112 PRO A C 1
ATOM 841 O O . PRO A 1 112 ? -1.738 8.941 19.230 1.00 70.81 112 PRO A O 1
ATOM 844 N N . LEU A 1 113 ? -2.775 10.360 17.833 1.00 68.62 113 LEU A N 1
ATOM 845 C CA . LEU A 1 113 ? -1.553 11.059 17.404 1.00 68.62 113 LEU A CA 1
ATOM 846 C C . LEU A 1 113 ? -0.994 12.001 18.488 1.00 68.62 113 LEU A C 1
ATOM 848 O O . LEU A 1 113 ? 0.155 12.431 18.401 1.00 68.62 113 LEU A O 1
ATOM 852 N N . LYS A 1 114 ? -1.791 12.290 19.521 1.00 68.00 114 LYS A N 1
ATOM 853 C CA . LYS A 1 114 ? -1.403 12.927 20.785 1.00 68.00 114 LYS A CA 1
ATOM 854 C C . LYS A 1 114 ? -2.257 12.331 21.905 1.00 68.00 114 LYS A C 1
ATOM 856 O O . LYS A 1 114 ? -3.421 12.028 21.642 1.00 68.00 114 LYS A O 1
ATOM 861 N N . PRO A 1 115 ? -1.739 12.186 23.136 1.00 60.41 115 PRO A N 1
ATOM 862 C CA . PRO A 1 115 ? -2.610 11.920 24.269 1.00 60.41 115 PRO A CA 1
ATOM 863 C C . PRO A 1 115 ? -3.586 13.095 24.395 1.00 60.41 115 PRO A C 1
ATOM 865 O O . PRO A 1 115 ? -3.162 14.240 24.564 1.00 60.41 115 PRO A O 1
ATOM 868 N N . GLU A 1 116 ? -4.883 12.828 24.261 1.00 60.16 116 GLU A N 1
ATOM 869 C CA . GLU A 1 116 ? -5.897 13.803 24.647 1.00 60.16 116 GLU A CA 1
ATOM 870 C C . GLU A 1 116 ? -5.719 14.108 26.142 1.00 60.16 116 GLU A C 1
ATOM 872 O O . GLU A 1 116 ? -5.487 13.180 26.931 1.00 60.16 116 GLU A O 1
ATOM 877 N N . PRO A 1 117 ? -5.796 15.381 26.570 1.00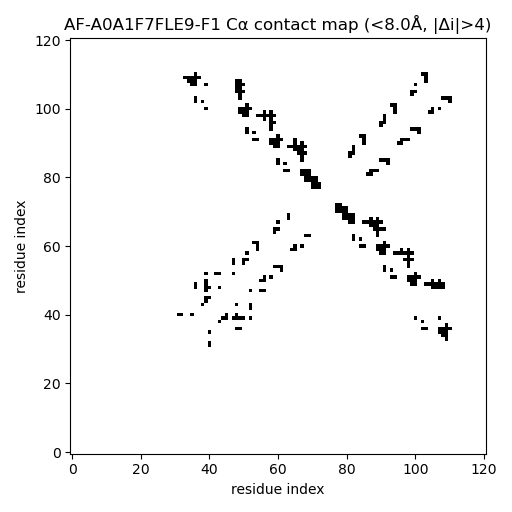 60.44 117 PRO A N 1
ATOM 878 C CA . PRO A 1 117 ? -5.926 15.671 27.985 1.00 60.44 117 PRO A CA 1
ATOM 879 C C . PRO A 1 117 ? -7.188 14.957 28.463 1.00 60.44 117 PRO A C 1
ATOM 881 O O . PRO A 1 117 ? -8.278 15.213 27.954 1.00 60.44 117 PRO A O 1
ATOM 884 N N . LYS A 1 118 ? -7.031 14.020 29.405 1.00 60.94 118 LYS A N 1
ATOM 885 C CA . LYS A 1 118 ? -8.166 13.352 30.039 1.00 60.94 118 LYS A CA 1
ATOM 886 C C . LYS A 1 118 ? -9.061 14.443 30.619 1.00 60.94 118 LYS A C 1
ATOM 888 O O . LYS A 1 118 ? -8.663 15.111 31.570 1.00 60.94 118 LYS A O 1
ATOM 893 N N . GLY A 1 119 ? -10.226 14.654 30.008 1.00 58.31 119 GLY A N 1
ATOM 894 C CA . GLY A 1 119 ? -11.255 15.525 30.554 1.00 58.31 119 GLY A CA 1
ATOM 895 C C . GLY A 1 119 ? -11.582 15.031 31.955 1.00 58.31 119 GLY A C 1
ATOM 896 O O . GLY A 1 119 ? -11.979 13.877 32.118 1.00 58.31 119 GLY A O 1
ATOM 897 N N . GLY A 1 120 ? -11.314 15.877 32.949 1.00 48.62 120 GLY A N 1
ATOM 898 C CA . GLY A 1 120 ? -11.645 15.611 34.339 1.00 48.62 120 GLY A CA 1
ATOM 899 C C . GLY A 1 120 ? -13.143 15.368 34.476 1.00 48.62 120 GLY A C 1
ATOM 900 O O . GLY A 1 120 ? -13.946 16.137 33.946 1.00 48.62 120 GLY A O 1
ATOM 901 N N . GLN A 1 121 ? -13.480 14.269 35.145 1.00 46.09 121 GLN A N 1
ATOM 902 C CA . GLN A 1 121 ? -14.769 14.106 35.810 1.00 46.09 121 GLN A CA 1
ATOM 903 C C . GLN A 1 121 ? -14.699 14.786 37.172 1.00 46.09 121 GLN A C 1
ATOM 905 O O . GLN A 1 121 ? -13.617 14.696 37.800 1.00 46.09 121 GLN A O 1
#

Solvent-accessible surface area (backbone atoms only — not comparable to full-atom values): 7267 Å² total; per-residue (Å²): 146,71,79,69,64,63,56,54,56,54,55,56,55,57,61,66,72,66,60,77,80,78,75,76,77,78,78,86,70,71,97,57,69,79,63,38,13,65,68,26,69,73,75,33,54,83,94,39,42,12,28,14,82,86,43,69,40,68,19,32,17,80,90,38,75,37,65,12,37,39,81,48,68,60,102,89,48,77,45,82,39,64,25,79,77,34,73,42,67,11,29,16,55,87,35,73,41,66,11,23,17,76,82,34,72,41,69,24,29,53,64,78,95,56,87,72,80,78,77,82,128

pLDDT: mean 82.18, std 15.74, range [46.09, 98.25]

Foldseek 3Di:
DPPPPVVVVVVVVVVVVPPPPPPPPDDPDDPFDQFFDPCCRVQNDPVLQFFASQVSLQQFAPVCRLQQWDWDDDPVDTDIDGDPCLRSGRGRPCLNSRRGHPQVNRPRTHDDPDPDDPDDD

Sequence (121 aa):
MLKNRSIIFITLCACMAMLPACVKKQDPSPRYDADACLLCSHWGHAEDAGKCFICKGTAVCTFCDGKGKRLLGTKDAWYEAPCQFCNGTGKCHYCEGTGKCFLCKGTGKYIPLKPEPKGGQ

Secondary structure (DSSP, 8-state):
--TTHHHHHHHHHHHHTTS---------S-SS-TTB-HHHHHHS-GGGTTB-TTTTT--B-TTTTTSSEEEEEETTEEEEEE-TTTTTS-B-GGGTTS-B-TTTTTS-B---SSPPP----

Radius of gyration: 31.03 Å; Cα contacts (8 Å, |Δi|>4): 170; chains: 1; bounding box: 89×44×69 Å

Nearest PDB structures (foldseek):
  2ctt-assembly1_A  TM=3.504E-01  e=1.050E-03  Homo sapiens
  1exk-assembly1_A  TM=5.017E-01  e=4.800E-02  Escherichia coli

Organism: NCBI:txid1817890